Protein AF-A0A920J6S7-F1 (afdb_monomer_lite)

Secondary structure (DSSP, 8-state):
--H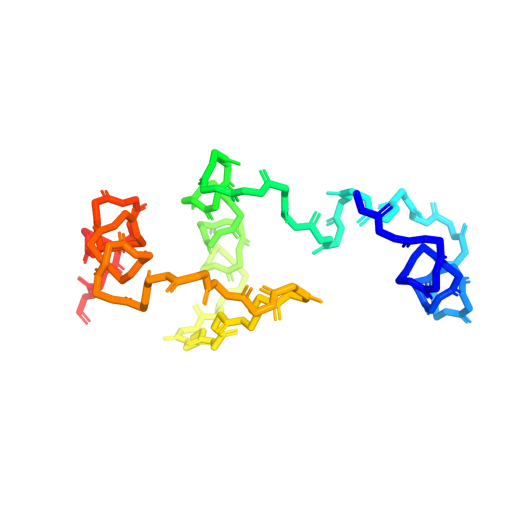HHHHHHHHH-TTS-GGGTS--SSTTHHHHHHHHHTTT--------SS--S-HHHHHHHHHHHHGGG--

pLDDT: mean 91.71, std 3.74, range [79.69, 97.56]

Sequence (71 aa):
MPDQIVQAVRKRRPELDPRQIIVQGHQGLEKRIKEFIDVGASKFILVPYIEPDDWSKELESLAEATLELQT

Foldseek 3Di:
DDPVQQVVCCVVCVPDRSCLVDPDALPCPLVVVVVVVVVPDDDDDDDDPDDDPDPVVSVVSNCVRPVVVHD

Structure (mmCIF, N/CA/C/O backbone):
data_AF-A0A920J6S7-F1
#
_entry.id   AF-A0A920J6S7-F1
#
loop_
_atom_site.group_PDB
_atom_site.id
_atom_site.type_symbol
_atom_site.label_atom_id
_atom_site.label_alt_id
_atom_site.label_comp_id
_atom_site.label_asym_id
_atom_site.label_entity_id
_atom_site.label_seq_id
_atom_site.pdbx_PDB_ins_code
_atom_site.Cartn_x
_atom_site.Cartn_y
_atom_site.Cartn_z
_atom_site.occupancy
_atom_site.B_iso_or_equiv
_atom_site.auth_seq_id
_atom_site.auth_comp_id
_atom_site.auth_asym_id
_atom_site.auth_atom_id
_atom_site.pdbx_PDB_model_num
ATOM 1 N N . MET A 1 1 ? 5.287 -0.148 -12.831 1.00 87.06 1 MET A N 1
ATOM 2 C CA . MET A 1 1 ? 5.423 -1.490 -12.225 1.00 87.06 1 MET A CA 1
ATOM 3 C C . MET A 1 1 ? 6.360 -2.364 -13.058 1.00 87.06 1 MET A C 1
ATOM 5 O O . MET A 1 1 ? 6.131 -2.441 -14.259 1.00 87.06 1 MET A O 1
ATOM 9 N N . PRO A 1 2 ? 7.382 -3.000 -12.454 1.00 89.94 2 PRO A N 1
ATOM 10 C CA . PRO A 1 2 ? 8.306 -3.908 -13.141 1.00 89.94 2 PRO A CA 1
ATOM 11 C C . PRO A 1 2 ? 7.633 -5.174 -13.692 1.00 89.94 2 PRO A C 1
ATOM 13 O O . PRO A 1 2 ? 6.745 -5.738 -13.047 1.00 89.94 2 PRO A O 1
ATOM 16 N N . ASP A 1 3 ? 8.116 -5.679 -14.831 1.00 92.44 3 ASP A N 1
ATOM 17 C CA . ASP A 1 3 ? 7.567 -6.872 -15.497 1.00 92.44 3 ASP A CA 1
ATOM 18 C C . ASP A 1 3 ? 7.581 -8.117 -14.607 1.00 92.44 3 ASP A C 1
ATOM 20 O O . ASP A 1 3 ? 6.649 -8.919 -14.63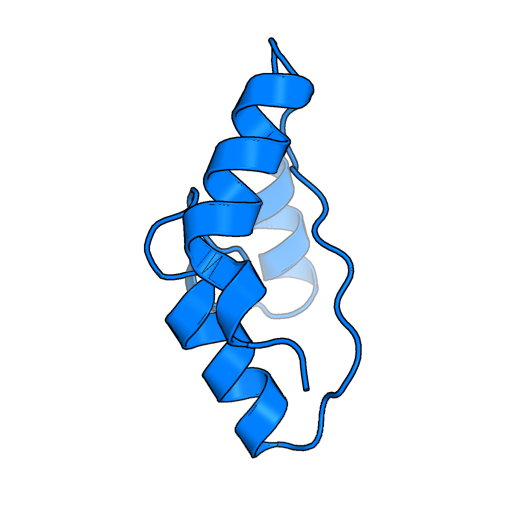2 1.00 92.44 3 ASP A O 1
ATOM 24 N N . GLN A 1 4 ? 8.600 -8.269 -13.760 1.00 91.88 4 GLN A N 1
ATOM 25 C CA . GLN A 1 4 ? 8.697 -9.400 -12.836 1.00 91.88 4 GLN A CA 1
ATOM 26 C C . GLN A 1 4 ? 7.506 -9.461 -11.864 1.00 91.88 4 GLN A C 1
ATOM 28 O O . GLN A 1 4 ? 6.985 -10.546 -11.598 1.00 91.88 4 GLN A O 1
ATOM 33 N N . ILE A 1 5 ? 7.017 -8.307 -11.394 1.00 90.75 5 ILE A N 1
ATOM 34 C CA . ILE A 1 5 ? 5.837 -8.220 -10.520 1.00 90.75 5 ILE A CA 1
ATOM 35 C C . ILE A 1 5 ? 4.566 -8.577 -11.298 1.00 90.75 5 ILE A C 1
ATOM 37 O O . ILE A 1 5 ? 3.742 -9.354 -10.815 1.00 90.75 5 ILE A O 1
ATOM 41 N N . VAL A 1 6 ? 4.436 -8.082 -12.535 1.00 92.88 6 VAL A N 1
ATOM 42 C CA . VAL A 1 6 ? 3.321 -8.417 -13.441 1.00 92.88 6 VAL A CA 1
ATOM 43 C C . VAL A 1 6 ? 3.235 -9.934 -13.642 1.00 92.88 6 VAL A C 1
ATOM 45 O O . VAL A 1 6 ? 2.160 -10.521 -13.504 1.00 92.88 6 VAL A O 1
ATOM 48 N N . GLN A 1 7 ? 4.366 -10.582 -13.931 1.00 94.06 7 GLN A N 1
ATOM 49 C CA . GLN A 1 7 ? 4.428 -12.029 -14.144 1.00 94.06 7 GLN A CA 1
ATOM 50 C C . GLN A 1 7 ? 4.121 -12.814 -12.864 1.00 94.06 7 GLN A C 1
ATOM 52 O O . GLN A 1 7 ? 3.399 -13.811 -12.915 1.00 94.06 7 GLN A O 1
ATOM 57 N N . ALA A 1 8 ? 4.607 -12.355 -11.706 1.00 92.00 8 ALA A N 1
ATOM 58 C CA . ALA A 1 8 ? 4.309 -12.983 -10.421 1.00 92.00 8 ALA A CA 1
ATOM 59 C C . ALA A 1 8 ? 2.806 -12.964 -10.099 1.00 92.00 8 ALA A C 1
ATOM 61 O O . ALA A 1 8 ? 2.266 -13.976 -9.640 1.00 92.00 8 ALA A O 1
ATOM 62 N N . VAL A 1 9 ? 2.120 -11.850 -10.384 1.00 93.31 9 V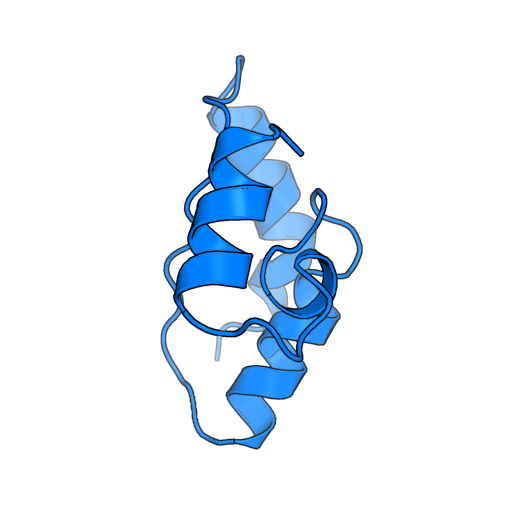AL A N 1
ATOM 63 C CA . VAL A 1 9 ? 0.663 -11.757 -10.233 1.00 93.31 9 VAL A CA 1
ATOM 64 C C . VAL A 1 9 ? -0.043 -12.703 -11.201 1.00 93.31 9 VAL A C 1
ATOM 66 O O . VAL A 1 9 ? -0.816 -13.552 -10.755 1.00 93.31 9 VAL A O 1
ATOM 69 N N . ARG A 1 10 ? 0.274 -12.634 -12.500 1.00 94.31 10 ARG A N 1
ATOM 70 C CA . ARG A 1 10 ? -0.358 -13.478 -13.531 1.00 94.31 10 ARG A CA 1
ATOM 71 C C . ARG A 1 10 ? -0.173 -14.972 -13.281 1.00 94.31 10 ARG A C 1
ATOM 73 O O . ARG A 1 10 ? -1.070 -15.752 -13.571 1.00 94.31 10 ARG A O 1
ATOM 80 N N . LYS A 1 11 ? 0.954 -15.379 -12.691 1.00 95.56 11 LYS A N 1
ATOM 81 C CA . LYS A 1 11 ? 1.198 -16.777 -12.307 1.00 95.56 11 LYS A CA 1
ATOM 82 C C . LYS A 1 11 ? 0.225 -17.278 -11.232 1.00 95.56 11 LYS A C 1
ATOM 84 O O . LYS A 1 11 ? -0.055 -18.471 -11.182 1.00 95.56 11 LYS A O 1
ATOM 89 N N . ARG A 1 12 ? -0.257 -16.398 -10.348 1.00 92.81 12 ARG A N 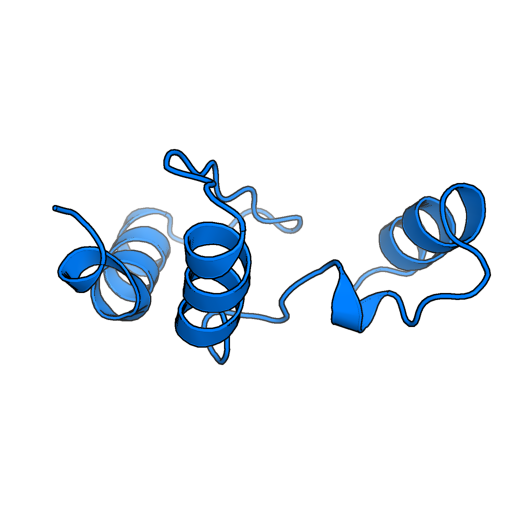1
ATOM 90 C CA . ARG A 1 12 ? -1.163 -16.750 -9.237 1.00 92.81 12 ARG A CA 1
ATOM 91 C C . ARG A 1 12 ? -2.636 -16.481 -9.552 1.00 92.81 12 ARG A C 1
ATOM 93 O O . ARG A 1 12 ? -3.493 -17.185 -9.019 1.00 92.81 12 ARG A O 1
ATOM 100 N N . ARG A 1 13 ? -2.917 -15.441 -10.338 1.00 93.62 13 ARG A N 1
ATOM 101 C CA . ARG A 1 13 ? -4.253 -14.930 -10.684 1.00 93.62 13 ARG A CA 1
ATOM 102 C C . ARG A 1 13 ? -4.257 -14.447 -12.144 1.00 93.62 13 ARG A C 1
ATOM 104 O O . ARG A 1 13 ? -4.184 -13.241 -12.380 1.00 93.62 13 ARG A O 1
ATOM 111 N N . PRO A 1 14 ? -4.228 -15.361 -13.129 1.00 93.50 14 PRO A N 1
ATOM 112 C CA . PRO A 1 14 ? -4.143 -15.005 -14.550 1.00 93.50 14 PRO A CA 1
ATOM 113 C C . PRO A 1 14 ? -5.337 -14.185 -15.062 1.00 93.50 14 PRO A C 1
ATOM 115 O O . PRO A 1 14 ? -5.200 -13.456 -16.041 1.00 93.50 14 PRO A O 1
ATOM 118 N N . GLU A 1 15 ? -6.489 -14.300 -14.408 1.00 94.88 15 GLU A N 1
ATOM 119 C CA . GLU A 1 15 ? -7.749 -13.637 -14.741 1.00 94.88 15 GLU A CA 1
ATOM 120 C C . GLU A 1 15 ? -7.837 -12.174 -14.282 1.00 94.88 15 GLU A C 1
ATOM 122 O O . GLU A 1 15 ? -8.713 -11.446 -14.746 1.00 94.88 15 GLU A O 1
ATOM 127 N N . LEU A 1 16 ? -6.949 -11.735 -13.383 1.00 92.19 16 LEU A N 1
ATOM 128 C CA . LEU A 1 16 ? -6.982 -10.392 -12.804 1.00 92.19 16 LEU A CA 1
ATOM 129 C C . LEU A 1 16 ? -5.978 -9.454 -13.477 1.00 92.19 16 LEU A C 1
ATOM 131 O O . LEU A 1 16 ? -4.853 -9.844 -13.805 1.00 92.19 16 LEU A O 1
ATOM 135 N N . ASP A 1 17 ? -6.352 -8.178 -13.610 1.00 90.50 17 ASP A N 1
ATOM 136 C CA . ASP A 1 17 ? -5.382 -7.132 -13.940 1.00 90.50 17 ASP A CA 1
ATOM 137 C C . ASP A 1 17 ? -4.435 -6.961 -12.736 1.00 90.50 17 ASP A C 1
ATOM 139 O O . ASP A 1 17 ? -4.901 -6.687 -11.628 1.00 90.50 17 ASP A O 1
ATOM 143 N N . PRO A 1 18 ? -3.104 -7.072 -12.900 1.00 90.81 18 PRO A N 1
ATOM 144 C CA . PRO A 1 18 ? -2.157 -6.853 -11.811 1.00 90.81 18 PRO A CA 1
ATOM 145 C C . PRO A 1 18 ? -2.304 -5.514 -11.077 1.00 90.81 18 PRO A C 1
ATOM 147 O O . PRO A 1 18 ? -1.987 -5.437 -9.890 1.00 90.81 18 PRO A O 1
ATOM 150 N N . ARG A 1 19 ? -2.834 -4.476 -11.734 1.00 88.19 19 ARG A N 1
ATOM 151 C CA . ARG A 1 19 ? -3.141 -3.172 -11.115 1.00 88.19 19 ARG A CA 1
ATOM 152 C C . ARG A 1 19 ? -4.310 -3.239 -10.131 1.00 88.19 19 ARG A C 1
ATOM 154 O O . ARG A 1 19 ? -4.435 -2.384 -9.262 1.00 88.19 19 ARG A O 1
ATOM 161 N N . GLN A 1 20 ? -5.149 -4.268 -10.230 1.00 85.75 20 GLN A N 1
ATOM 162 C CA . GLN A 1 20 ? -6.172 -4.567 -9.231 1.00 85.75 20 GLN A CA 1
ATOM 163 C C . GLN A 1 20 ? -5.586 -5.230 -7.986 1.00 85.75 20 GLN A C 1
ATOM 165 O O . GLN A 1 20 ? -6.286 -5.298 -6.987 1.00 85.75 20 GLN A O 1
ATOM 170 N N . ILE A 1 21 ? -4.329 -5.682 -7.994 1.00 85.94 21 ILE A N 1
ATOM 171 C CA . ILE A 1 21 ? -3.674 -6.278 -6.819 1.00 85.94 21 ILE A CA 1
ATOM 172 C C . ILE A 1 21 ? -2.618 -5.331 -6.247 1.00 85.94 21 ILE A C 1
ATOM 174 O O . ILE A 1 21 ? -2.582 -5.115 -5.039 1.00 85.94 21 ILE A O 1
ATOM 178 N N . ILE A 1 22 ? -1.785 -4.740 -7.107 1.00 88.69 22 ILE A N 1
ATOM 179 C CA . ILE A 1 22 ? -0.687 -3.854 -6.716 1.00 88.69 22 ILE A CA 1
ATOM 180 C C . ILE A 1 22 ? -1.100 -2.398 -6.926 1.00 88.69 22 ILE A C 1
ATOM 182 O O . ILE A 1 22 ? -1.159 -1.917 -8.064 1.00 88.69 22 ILE A O 1
ATOM 186 N N . VAL A 1 23 ? -1.338 -1.691 -5.822 1.00 88.56 23 VAL A N 1
ATOM 187 C CA . VAL A 1 23 ? -1.605 -0.246 -5.822 1.00 88.56 23 VAL A CA 1
ATOM 188 C C . VAL A 1 23 ? -0.402 0.495 -6.416 1.00 88.56 23 VAL A C 1
ATOM 190 O O . VAL A 1 23 ? 0.750 0.137 -6.164 1.00 88.56 23 VAL A O 1
ATOM 193 N N . GLN A 1 24 ? -0.660 1.485 -7.270 1.00 86.88 24 GLN A N 1
ATOM 194 C CA . GLN A 1 24 ? 0.385 2.264 -7.934 1.00 86.88 24 GLN A CA 1
ATOM 195 C C . GLN A 1 24 ? 0.545 3.615 -7.233 1.00 86.88 24 GLN A C 1
ATOM 197 O O . GLN A 1 24 ? -0.280 4.504 -7.416 1.00 86.88 24 GLN A O 1
ATOM 202 N N . GLY A 1 25 ? 1.626 3.759 -6.462 1.00 83.00 25 GLY A N 1
ATOM 203 C CA . GLY A 1 25 ? 1.885 4.960 -5.663 1.00 83.00 25 GLY A CA 1
ATOM 204 C C . GLY A 1 25 ? 0.894 5.129 -4.507 1.00 83.00 25 GLY A C 1
ATOM 205 O O . GLY A 1 25 ? 0.171 4.198 -4.152 1.00 83.00 25 GLY A O 1
ATOM 206 N N . HIS A 1 26 ? 0.865 6.327 -3.919 1.00 85.62 26 HIS A N 1
ATOM 207 C CA . HIS A 1 26 ? -0.015 6.648 -2.785 1.00 85.62 26 HIS A CA 1
ATOM 208 C C . HIS A 1 26 ? -1.471 6.877 -3.208 1.00 85.62 26 HIS A C 1
ATOM 210 O O . HIS A 1 26 ? -2.398 6.624 -2.438 1.00 85.62 26 HIS A O 1
ATOM 216 N N . GLN A 1 27 ? -1.700 7.303 -4.455 1.00 80.81 27 GLN A N 1
ATOM 217 C CA . GLN A 1 27 ? -3.048 7.524 -4.975 1.00 80.81 27 GLN A CA 1
ATOM 218 C C . GLN A 1 27 ? -3.834 6.209 -5.055 1.00 80.81 27 GLN A C 1
ATOM 220 O O . GLN A 1 27 ? -3.428 5.244 -5.699 1.00 80.81 27 GLN A O 1
ATOM 225 N N . GLY A 1 28 ? -5.001 6.185 -4.411 1.00 84.19 28 GLY A N 1
ATOM 226 C CA . GLY A 1 28 ? -5.873 5.009 -4.367 1.00 84.19 28 GLY A CA 1
ATOM 227 C C . GLY A 1 28 ? -5.523 3.992 -3.278 1.00 84.19 28 GLY A C 1
ATOM 228 O O . GLY A 1 28 ? -6.251 3.008 -3.138 1.00 84.19 28 GLY A O 1
ATOM 229 N N . LEU A 1 29 ? -4.475 4.234 -2.481 1.00 90.44 29 LEU A N 1
ATOM 230 C CA . LEU A 1 29 ? -4.140 3.402 -1.326 1.00 90.44 29 LEU A CA 1
ATOM 231 C C . LEU A 1 29 ? -5.267 3.409 -0.287 1.00 90.44 29 LEU A C 1
ATOM 233 O O . LEU A 1 29 ? -5.717 2.342 0.123 1.00 90.44 29 LEU A O 1
ATOM 237 N N . GLU A 1 30 ? -5.782 4.590 0.057 1.00 91.44 30 GLU A N 1
ATOM 238 C CA . GLU A 1 30 ? -6.909 4.764 0.981 1.00 91.44 30 GLU A CA 1
ATOM 239 C C . GLU A 1 30 ? -8.133 3.949 0.537 1.00 91.44 30 GLU A C 1
ATOM 241 O O . GLU A 1 30 ? -8.658 3.127 1.289 1.00 91.44 30 GLU A O 1
ATOM 246 N N . LYS A 1 31 ? -8.537 4.106 -0.733 1.00 91.12 31 LYS A N 1
ATOM 247 C CA . LYS A 1 31 ? -9.648 3.354 -1.327 1.00 91.12 31 LYS A CA 1
ATOM 248 C C . LYS A 1 31 ? -9.425 1.848 -1.203 1.00 91.12 31 LYS A C 1
ATOM 250 O O . LYS A 1 31 ? -10.338 1.128 -0.811 1.00 91.12 31 LYS A O 1
ATOM 255 N N . ARG A 1 32 ? -8.220 1.367 -1.521 1.00 91.38 32 ARG A N 1
ATOM 256 C CA . ARG A 1 32 ? -7.912 -0.063 -1.451 1.00 91.38 32 ARG A CA 1
ATOM 257 C C . ARG A 1 32 ? -7.934 -0.590 -0.017 1.00 91.38 32 ARG A C 1
ATOM 259 O O . ARG A 1 32 ? -8.414 -1.694 0.211 1.00 91.38 32 ARG A O 1
ATOM 266 N N . ILE A 1 33 ? -7.423 0.173 0.944 1.00 92.94 33 ILE A N 1
ATOM 267 C CA . ILE A 1 33 ? -7.478 -0.210 2.358 1.00 92.94 33 ILE A CA 1
ATOM 268 C C . ILE A 1 33 ? -8.938 -0.300 2.814 1.00 92.94 33 ILE A C 1
ATOM 270 O O . ILE A 1 33 ? -9.305 -1.306 3.415 1.00 92.94 33 ILE A O 1
ATOM 274 N N . LYS A 1 34 ? -9.789 0.671 2.450 1.00 93.44 34 LYS A N 1
ATOM 275 C CA . LYS A 1 34 ? -11.233 0.636 2.746 1.00 93.44 34 LYS A CA 1
ATOM 276 C C . LYS A 1 34 ? -11.921 -0.601 2.161 1.00 93.44 34 LYS A C 1
ATOM 278 O O . LYS A 1 34 ? -12.603 -1.299 2.897 1.00 93.44 34 LYS A O 1
ATOM 283 N N . GLU A 1 35 ? -11.641 -0.952 0.903 1.00 93.56 35 GLU A N 1
ATOM 284 C CA . GLU A 1 35 ? -12.159 -2.185 0.277 1.00 93.56 35 GLU A CA 1
ATOM 285 C C . GLU A 1 35 ? -11.791 -3.455 1.075 1.00 93.56 35 GLU A C 1
ATOM 287 O O . GLU A 1 35 ? -12.575 -4.400 1.142 1.00 93.56 35 GLU A O 1
ATOM 292 N N . PHE A 1 36 ? -10.606 -3.494 1.698 1.00 93.38 36 PHE A N 1
ATOM 293 C CA . PHE A 1 36 ? -10.205 -4.604 2.567 1.00 93.38 36 PHE A CA 1
ATOM 294 C C . PHE A 1 36 ? -10.840 -4.541 3.964 1.00 93.38 36 PHE A C 1
ATOM 296 O O . PHE A 1 36 ? -11.174 -5.586 4.526 1.00 93.38 36 PHE A O 1
ATOM 303 N N . ILE A 1 37 ? -11.012 -3.344 4.526 1.00 94.94 37 ILE A N 1
ATOM 304 C CA . ILE A 1 37 ? -11.722 -3.139 5.797 1.00 94.94 37 ILE A CA 1
ATOM 305 C C . ILE A 1 37 ? -13.175 -3.610 5.670 1.00 94.94 37 ILE A C 1
ATOM 307 O O . ILE A 1 37 ? -13.654 -4.327 6.547 1.00 94.94 37 ILE A O 1
ATOM 311 N N . ASP A 1 38 ? -13.838 -3.303 4.553 1.00 96.12 38 ASP A N 1
ATOM 312 C CA . ASP A 1 38 ? -15.230 -3.687 4.281 1.00 96.12 38 ASP A CA 1
ATOM 313 C C . ASP A 1 38 ? -15.446 -5.212 4.310 1.00 96.12 38 ASP A C 1
ATOM 315 O O . ASP A 1 38 ? -16.540 -5.685 4.623 1.00 96.12 38 ASP A O 1
ATOM 319 N N . VAL A 1 39 ? -14.400 -6.000 4.029 1.00 97.00 39 VAL A N 1
ATOM 320 C CA . VAL A 1 39 ? -14.424 -7.473 4.107 1.00 97.00 39 VAL A CA 1
ATOM 321 C C . VAL A 1 39 ? -13.816 -8.030 5.404 1.00 97.00 39 VAL A C 1
ATOM 323 O O . VAL A 1 39 ? -13.634 -9.242 5.529 1.00 97.00 39 VAL A O 1
ATOM 326 N N . GLY A 1 40 ? -13.522 -7.169 6.383 1.00 96.25 40 GLY A N 1
ATOM 327 C CA . GLY A 1 40 ? -13.118 -7.538 7.742 1.00 96.25 40 GLY A CA 1
ATOM 328 C C . GLY A 1 40 ? -11.611 -7.546 8.019 1.00 96.25 40 GLY A C 1
ATOM 329 O O . GLY A 1 40 ? -11.195 -8.048 9.065 1.00 96.25 40 GLY A O 1
ATOM 330 N N . ALA A 1 41 ? -10.769 -7.020 7.123 1.00 96.50 41 ALA A N 1
ATOM 331 C CA . ALA A 1 41 ? -9.344 -6.868 7.415 1.00 96.50 41 ALA A CA 1
ATOM 332 C C . ALA A 1 41 ? -9.103 -5.717 8.406 1.00 96.50 41 ALA A C 1
ATOM 334 O O . ALA A 1 41 ? -9.675 -4.641 8.275 1.00 96.50 41 ALA A O 1
ATOM 335 N N . SER A 1 42 ? -8.210 -5.927 9.373 1.00 94.81 42 SER A N 1
ATOM 336 C CA . SER A 1 42 ? -7.923 -4.950 10.437 1.00 94.81 42 SER A CA 1
ATOM 337 C C . SER A 1 42 ? -6.438 -4.618 10.607 1.00 94.81 42 SER A C 1
ATOM 339 O O . SER A 1 42 ? -6.084 -3.777 11.429 1.00 94.81 42 SER A O 1
ATOM 341 N N . LYS A 1 43 ? -5.543 -5.264 9.847 1.00 93.56 43 LYS A N 1
ATOM 342 C CA . LYS A 1 43 ? -4.099 -5.014 9.904 1.00 93.56 43 LYS A CA 1
ATOM 343 C C . LYS A 1 43 ? -3.476 -5.079 8.519 1.00 93.56 43 LYS A C 1
ATOM 345 O O . LYS A 1 43 ? -3.677 -6.046 7.787 1.00 93.56 43 LYS A O 1
ATOM 350 N N . PHE A 1 44 ? -2.653 -4.081 8.216 1.00 93.12 44 PHE A N 1
ATOM 351 C CA . PHE A 1 44 ? -2.010 -3.920 6.920 1.00 93.12 44 PHE A CA 1
ATOM 352 C C . PHE A 1 44 ? -0.501 -3.782 7.084 1.00 93.12 44 PHE A C 1
ATOM 354 O O . PHE A 1 44 ? -0.017 -3.162 8.029 1.00 93.12 44 PHE A O 1
ATOM 361 N N . ILE A 1 45 ? 0.239 -4.380 6.155 1.00 92.00 45 ILE A N 1
ATOM 36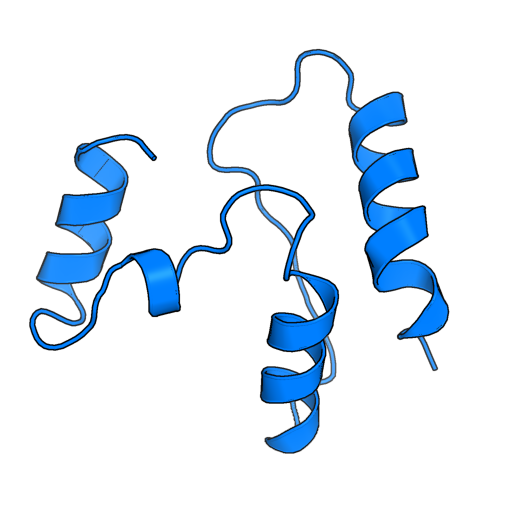2 C CA . ILE A 1 45 ? 1.680 -4.183 6.008 1.00 92.00 45 ILE A CA 1
ATOM 363 C C . ILE A 1 45 ? 1.892 -3.689 4.585 1.00 92.00 45 ILE A C 1
ATOM 365 O O . ILE A 1 45 ? 1.587 -4.401 3.627 1.00 92.00 45 ILE A O 1
ATOM 369 N N . LEU A 1 46 ? 2.378 -2.459 4.460 1.00 90.25 46 LEU A N 1
ATOM 370 C CA . LEU A 1 46 ? 2.679 -1.846 3.175 1.00 90.25 46 LEU A CA 1
ATOM 371 C C . LEU A 1 46 ? 4.126 -2.171 2.820 1.00 90.25 46 LEU A C 1
ATOM 373 O O . LEU A 1 46 ? 5.034 -1.916 3.606 1.00 90.25 46 LEU A O 1
ATOM 377 N N . VAL A 1 47 ? 4.323 -2.781 1.654 1.00 90.19 47 VAL A N 1
ATOM 378 C CA . VAL A 1 47 ? 5.645 -3.186 1.171 1.00 90.19 47 VAL A CA 1
ATOM 379 C C . VAL A 1 47 ? 5.863 -2.536 -0.189 1.00 90.19 47 VAL A C 1
ATOM 381 O O . VAL A 1 47 ? 5.190 -2.924 -1.152 1.00 90.19 47 VAL A O 1
ATOM 384 N N . PRO A 1 48 ? 6.767 -1.550 -0.297 1.00 89.88 48 PRO A N 1
ATOM 385 C CA . PRO A 1 48 ? 7.101 -0.986 -1.588 1.00 89.88 48 PRO A CA 1
ATOM 386 C C . PRO A 1 48 ? 7.906 -2.022 -2.385 1.00 89.88 48 PRO A C 1
ATOM 388 O O . PRO A 1 48 ? 8.780 -2.707 -1.861 1.00 89.88 48 PRO A O 1
ATOM 391 N N . TYR A 1 49 ? 7.584 -2.179 -3.669 1.00 86.88 49 TYR A N 1
ATOM 392 C CA . TYR A 1 49 ? 8.325 -3.090 -4.553 1.00 86.88 49 TYR A CA 1
ATOM 393 C C . TYR A 1 49 ? 9.582 -2.436 -5.160 1.00 86.88 49 TYR A C 1
ATOM 395 O O . TYR A 1 49 ? 10.359 -3.113 -5.829 1.00 86.88 49 TYR A O 1
ATOM 403 N N . ILE A 1 50 ? 9.760 -1.128 -4.953 1.00 88.25 50 ILE A N 1
ATOM 404 C CA . ILE A 1 50 ? 10.980 -0.361 -5.226 1.00 88.25 50 ILE A CA 1
ATOM 405 C C . ILE A 1 50 ? 11.354 0.313 -3.911 1.00 88.25 50 ILE A C 1
ATOM 407 O O . ILE A 1 50 ? 10.497 0.947 -3.304 1.00 88.25 50 ILE A O 1
ATOM 411 N N . GLU A 1 51 ? 12.603 0.166 -3.483 1.00 91.62 51 GLU A N 1
ATOM 412 C CA . GLU A 1 51 ? 13.115 0.842 -2.290 1.00 91.62 51 GLU A CA 1
ATOM 413 C C . GLU A 1 51 ? 12.980 2.372 -2.449 1.00 91.62 51 GLU A C 1
ATOM 415 O O . GLU A 1 51 ? 13.424 2.900 -3.473 1.00 91.62 51 GLU A O 1
ATOM 420 N N . PRO A 1 52 ? 12.371 3.089 -1.488 1.00 93.88 52 PRO A N 1
ATOM 421 C CA . PRO A 1 52 ? 12.341 4.548 -1.498 1.00 93.88 52 PRO A CA 1
ATOM 422 C C . PRO A 1 52 ? 13.743 5.145 -1.325 1.00 93.88 52 PRO A C 1
ATOM 424 O O . PRO A 1 52 ? 14.521 4.680 -0.496 1.00 93.88 52 PRO A O 1
ATOM 427 N N . ASP A 1 53 ? 14.034 6.237 -2.036 1.00 96.12 53 ASP A N 1
ATOM 428 C CA . ASP A 1 53 ? 15.288 6.985 -1.849 1.00 96.12 53 ASP A CA 1
ATOM 429 C C . ASP A 1 53 ? 15.336 7.718 -0.491 1.00 96.12 53 ASP A C 1
ATOM 431 O O . ASP A 1 53 ? 16.411 7.949 0.062 1.00 96.12 53 ASP A O 1
ATOM 435 N N . ASP A 1 54 ? 14.167 8.084 0.050 1.00 97.25 54 ASP A N 1
ATOM 436 C CA . ASP A 1 54 ? 13.990 8.735 1.351 1.00 97.25 54 ASP A CA 1
ATOM 437 C C . ASP A 1 54 ? 12.807 8.106 2.097 1.00 97.25 54 ASP A C 1
ATOM 439 O O . ASP A 1 54 ? 11.636 8.329 1.772 1.00 97.25 54 ASP A O 1
ATOM 443 N N . TRP A 1 55 ? 13.130 7.321 3.123 1.00 95.88 55 TRP A N 1
ATOM 444 C CA . TRP A 1 55 ? 12.144 6.634 3.949 1.00 95.88 55 TRP A CA 1
ATOM 445 C C . TRP A 1 55 ? 11.284 7.572 4.791 1.00 95.88 55 TRP A C 1
ATOM 447 O O . TRP A 1 55 ? 10.106 7.284 4.991 1.00 95.88 55 TRP A O 1
ATOM 457 N N . SER A 1 56 ? 11.833 8.683 5.281 1.00 97.56 56 SER A N 1
ATOM 458 C CA . SER A 1 56 ? 11.069 9.623 6.106 1.00 97.56 56 SER A CA 1
ATOM 459 C C . SER A 1 56 ? 9.970 10.271 5.274 1.00 97.56 56 SER A C 1
ATOM 461 O O . SER A 1 56 ? 8.803 10.249 5.661 1.00 97.56 56 SER A O 1
ATOM 463 N N . LYS A 1 57 ? 10.323 10.745 4.076 1.00 96.50 57 LYS A N 1
ATOM 464 C CA . LYS A 1 57 ? 9.368 11.341 3.136 1.00 96.50 57 LYS A CA 1
ATOM 465 C C . LYS A 1 57 ? 8.307 10.345 2.659 1.00 96.50 57 LYS A C 1
ATOM 467 O O . LYS A 1 57 ? 7.136 10.704 2.513 1.00 96.50 57 LYS A O 1
ATOM 472 N N . GLU A 1 58 ? 8.703 9.097 2.410 1.00 94.56 58 GLU A N 1
ATOM 473 C CA . GLU A 1 58 ? 7.762 8.038 2.036 1.00 94.56 58 GLU A CA 1
ATOM 474 C C . GLU A 1 58 ? 6.758 7.769 3.166 1.00 94.56 58 GLU A C 1
ATOM 476 O O . GLU A 1 58 ? 5.553 7.716 2.923 1.00 94.56 58 GLU A O 1
ATOM 481 N N . LEU A 1 59 ? 7.228 7.664 4.414 1.00 94.56 59 LEU A N 1
ATOM 482 C CA . LEU A 1 59 ? 6.364 7.454 5.577 1.00 94.56 59 LEU A CA 1
ATOM 483 C C . LEU A 1 59 ? 5.422 8.638 5.833 1.00 94.56 59 LEU A C 1
ATOM 485 O O . LEU A 1 59 ? 4.261 8.408 6.165 1.00 94.56 59 LEU A O 1
ATOM 489 N N . GLU A 1 60 ? 5.878 9.878 5.647 1.00 95.38 60 GLU A N 1
ATOM 490 C CA . GLU A 1 60 ? 5.025 11.074 5.725 1.00 95.38 60 GLU A CA 1
ATOM 491 C C . GLU A 1 60 ? 3.898 11.028 4.684 1.00 95.38 60 GLU A C 1
ATOM 493 O O . GLU A 1 60 ? 2.734 11.236 5.024 1.00 95.38 60 GLU A O 1
ATOM 498 N N . SER A 1 61 ? 4.222 10.660 3.441 1.00 93.19 61 SER A N 1
ATOM 499 C CA . SER A 1 61 ? 3.239 10.531 2.354 1.00 93.19 61 SER A CA 1
ATOM 500 C C . SER A 1 61 ? 2.227 9.409 2.627 1.00 93.19 61 SER A C 1
ATOM 502 O O . SER A 1 61 ? 1.032 9.540 2.356 1.00 93.19 61 SER A O 1
ATOM 504 N N . LEU A 1 62 ? 2.687 8.294 3.205 1.00 93.25 62 LEU A N 1
ATOM 505 C CA . LEU A 1 62 ? 1.818 7.196 3.629 1.00 93.25 62 LEU A CA 1
ATOM 506 C C . LEU A 1 62 ? 0.913 7.601 4.794 1.00 93.25 62 LEU A C 1
ATOM 508 O O . LEU A 1 62 ? -0.261 7.223 4.810 1.00 93.25 62 LEU A O 1
ATOM 512 N N . ALA A 1 63 ? 1.435 8.361 5.756 1.00 93.38 63 ALA A N 1
ATOM 513 C CA . ALA A 1 63 ? 0.655 8.874 6.871 1.00 93.38 63 ALA A CA 1
ATOM 514 C C . ALA A 1 63 ? -0.445 9.822 6.374 1.00 93.38 63 ALA A C 1
ATOM 516 O O . ALA A 1 63 ? -1.602 9.628 6.736 1.00 93.38 63 ALA A O 1
ATOM 517 N N . GLU A 1 64 ? -0.125 10.765 5.484 1.00 93.19 64 GLU A N 1
ATOM 518 C CA . GLU A 1 64 ? -1.117 11.662 4.876 1.00 93.19 64 GLU A CA 1
ATOM 519 C C . GLU A 1 64 ? -2.265 10.885 4.209 1.00 93.19 64 GLU A C 1
ATOM 521 O O . GLU A 1 64 ? -3.427 11.240 4.370 1.00 93.19 64 GLU A O 1
ATOM 526 N N . ALA A 1 65 ? -1.955 9.782 3.521 1.00 91.00 65 ALA A N 1
ATOM 527 C CA . ALA A 1 65 ? -2.950 8.991 2.799 1.00 91.00 65 ALA A CA 1
ATOM 528 C C . ALA A 1 65 ? -3.730 7.971 3.653 1.00 91.00 65 ALA A C 1
ATOM 530 O O . ALA A 1 65 ? -4.740 7.445 3.185 1.00 91.00 65 ALA A O 1
ATOM 531 N N . THR A 1 66 ? -3.238 7.581 4.837 1.00 91.62 66 THR A N 1
ATOM 532 C CA . THR A 1 66 ? -3.769 6.390 5.542 1.00 91.62 66 THR A CA 1
ATOM 533 C C . THR A 1 66 ? -3.905 6.514 7.054 1.00 91.62 66 THR A C 1
ATOM 535 O O . THR A 1 66 ? -4.578 5.678 7.659 1.00 91.62 66 THR A O 1
ATOM 538 N N . LEU A 1 67 ? -3.297 7.522 7.686 1.00 92.44 67 LEU A N 1
ATOM 539 C CA . LEU A 1 67 ? -3.266 7.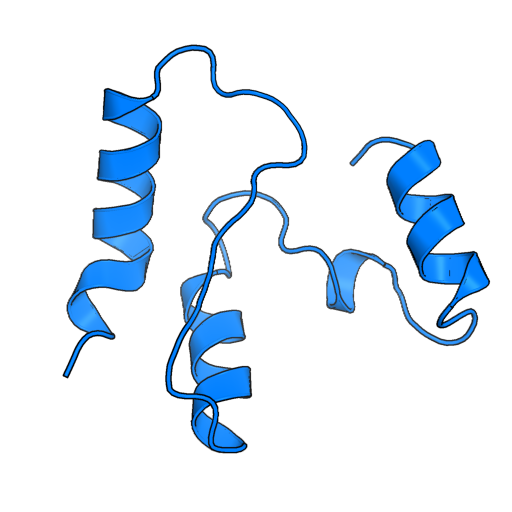635 9.146 1.00 92.44 67 LEU A CA 1
ATOM 540 C C . LEU A 1 67 ? -4.673 7.784 9.737 1.00 92.44 67 LEU A C 1
ATOM 542 O O . LEU A 1 67 ? -4.968 7.187 10.766 1.00 92.44 67 LEU A O 1
ATOM 546 N N . GLU A 1 68 ? -5.558 8.501 9.045 1.00 92.75 68 GLU A N 1
ATOM 547 C CA . GLU A 1 68 ? -6.962 8.695 9.435 1.00 92.75 68 GLU A CA 1
ATOM 548 C C . GLU A 1 68 ? -7.813 7.414 9.421 1.00 92.75 68 GLU A C 1
ATOM 550 O O . GLU A 1 68 ? -8.911 7.400 9.971 1.00 92.75 68 GLU A O 1
ATOM 555 N N . LEU A 1 69 ? -7.318 6.331 8.812 1.00 91.94 69 LEU A N 1
ATOM 556 C CA . LEU A 1 69 ? -8.000 5.035 8.785 1.00 91.94 69 LEU A CA 1
ATOM 557 C C . LEU A 1 69 ? -7.708 4.186 10.030 1.00 91.94 69 LEU A C 1
ATOM 559 O O . LEU A 1 69 ? -8.301 3.120 10.189 1.00 91.94 69 LEU A O 1
ATOM 563 N N . GLN A 1 70 ? -6.777 4.614 10.888 1.00 87.75 70 GLN A N 1
ATOM 564 C CA . GLN A 1 70 ? -6.472 3.928 12.140 1.00 87.75 70 GLN A CA 1
ATOM 565 C C . GLN A 1 70 ? -7.554 4.240 13.180 1.00 87.75 70 GLN A C 1
ATOM 567 O O . GLN A 1 70 ? -7.884 5.402 13.413 1.00 87.75 70 GLN A O 1
ATOM 572 N N . THR A 1 71 ? -8.091 3.194 13.807 1.00 79.69 71 THR A N 1
ATOM 573 C CA . THR A 1 71 ? -9.135 3.266 14.844 1.00 79.69 71 THR A CA 1
ATOM 574 C C . THR A 1 71 ? -8.663 2.653 16.146 1.00 79.69 71 THR A C 1
ATOM 576 O O . THR A 1 71 ? -8.032 1.572 16.058 1.00 79.69 71 THR A O 1
#

Radius of gyration: 13.4 Å; chains: 1; bounding box: 30×28×30 Å